Protein AF-A0A2D9SBJ4-F1 (afdb_monomer)

Nearest PDB structures (foldseek):
  6djt-assembly1_A  TM=9.527E-01  e=1.899E-03  Methanocaldococcus jannaschii
  2z2u-assembly1_A  TM=9.234E-01  e=1.781E-03  Methanocaldococcus jannaschii

Foldseek 3Di:
DVPCQPVLVVVLVVCLVVVDQKDKQFWDDCDDPNVVPDDRVSTDALVSSVVSQCSNQVSNVWDFADDDRVRSITMIHNDDDDDDDDDDPDDDPPCPPPDDDDDDDDDDD

pLDDT: mean 92.12, std 8.23, range [60.62, 98.69]

Mean predicted aligned error: 7.8 Å

Structure (mmCIF, N/CA/C/O backbone):
data_AF-A0A2D9SBJ4-F1
#
_entry.id   AF-A0A2D9SBJ4-F1
#
loop_
_atom_site.group_PDB
_atom_site.id
_atom_site.type_symbol
_atom_site.label_atom_id
_atom_site.label_alt_id
_atom_site.label_comp_id
_atom_site.label_asym_id
_atom_site.label_entity_id
_atom_site.label_seq_id
_atom_site.pdbx_PDB_ins_code
_atom_site.Cartn_x
_atom_site.Cartn_y
_atom_site.Cartn_z
_atom_site.occupancy
_atom_site.B_iso_or_equiv
_atom_site.auth_seq_id
_atom_site.auth_comp_id
_atom_site.auth_asym_id
_atom_site.auth_atom_id
_atom_site.pdbx_PDB_model_num
ATOM 1 N N . LYS A 1 1 ? 11.667 -0.976 -1.918 1.00 85.00 1 LYS A N 1
ATOM 2 C CA . LYS A 1 1 ? 12.688 -1.587 -1.033 1.00 85.00 1 LYS A CA 1
ATOM 3 C C . LYS A 1 1 ? 13.869 -0.635 -0.921 1.00 85.00 1 LYS A C 1
ATOM 5 O O . LYS A 1 1 ? 14.203 -0.012 -1.921 1.00 85.00 1 LYS A O 1
ATOM 10 N N . GLY A 1 2 ? 14.444 -0.493 0.276 1.00 89.19 2 GLY A N 1
ATOM 11 C CA . GLY A 1 2 ? 15.571 0.412 0.546 1.00 89.19 2 GLY A CA 1
ATOM 12 C C . GLY A 1 2 ? 15.167 1.852 0.878 1.00 89.19 2 GLY A C 1
ATOM 13 O O . GLY A 1 2 ? 15.850 2.479 1.668 1.00 89.19 2 GLY A O 1
ATOM 14 N N . GLU A 1 3 ? 14.035 2.322 0.342 1.00 90.81 3 GLU A N 1
ATOM 15 C CA . GLU A 1 3 ? 13.554 3.701 0.541 1.00 90.81 3 GLU A CA 1
ATOM 16 C C . GLU A 1 3 ? 12.491 3.816 1.651 1.00 90.81 3 GLU A C 1
ATOM 18 O O . GLU A 1 3 ? 12.739 4.372 2.709 1.00 90.81 3 GLU A O 1
ATOM 23 N N . SER A 1 4 ? 11.286 3.274 1.429 1.00 92.69 4 SER A N 1
ATOM 24 C CA . SER A 1 4 ? 10.120 3.515 2.301 1.00 92.69 4 SER A CA 1
ATOM 25 C C . SER A 1 4 ? 9.702 2.329 3.178 1.00 92.69 4 SER A C 1
ATOM 27 O O . SER A 1 4 ? 8.962 2.494 4.151 1.00 92.69 4 SER A O 1
ATOM 29 N N . LEU A 1 5 ? 10.165 1.116 2.860 1.00 91.75 5 LEU A N 1
ATOM 30 C CA . LEU A 1 5 ? 9.858 -0.066 3.668 1.00 91.75 5 LEU A CA 1
ATOM 31 C C . LEU A 1 5 ? 10.537 0.065 5.033 1.00 91.75 5 LEU A C 1
ATOM 33 O O . LEU A 1 5 ? 11.758 0.127 5.099 1.00 91.75 5 LEU A O 1
ATOM 37 N N . GLY A 1 6 ? 9.747 0.063 6.106 1.00 92.38 6 GLY A N 1
ATOM 38 C CA . GLY A 1 6 ? 10.243 0.239 7.477 1.00 92.38 6 GLY A CA 1
ATOM 39 C C . GLY A 1 6 ? 9.663 1.460 8.189 1.00 92.38 6 GLY A C 1
ATOM 40 O O . GLY A 1 6 ? 9.584 1.490 9.413 1.00 92.38 6 GLY A O 1
ATOM 41 N N . HIS A 1 7 ? 9.164 2.437 7.432 1.00 96.81 7 HIS A N 1
ATOM 42 C CA . HIS A 1 7 ? 8.664 3.708 7.961 1.00 96.81 7 HIS A CA 1
ATOM 43 C C . HIS A 1 7 ? 7.202 3.650 8.440 1.00 96.81 7 HIS A C 1
ATOM 45 O O . HIS A 1 7 ? 6.472 4.635 8.360 1.00 96.81 7 HIS A O 1
ATOM 51 N N . TRP A 1 8 ? 6.735 2.504 8.949 1.00 95.81 8 TRP A N 1
ATOM 52 C CA . TRP A 1 8 ? 5.322 2.296 9.312 1.00 95.81 8 TRP A CA 1
ATOM 53 C C . TRP A 1 8 ? 4.793 3.317 10.330 1.00 95.81 8 TRP A C 1
ATOM 55 O O . TRP A 1 8 ? 3.627 3.685 10.257 1.00 95.81 8 TRP A O 1
ATOM 65 N N . LYS A 1 9 ? 5.630 3.825 11.247 1.00 97.81 9 LYS A N 1
ATOM 66 C CA . LYS A 1 9 ? 5.220 4.868 12.207 1.00 97.81 9 LYS A CA 1
ATOM 67 C C . LYS A 1 9 ? 4.983 6.222 11.533 1.00 97.81 9 LYS A C 1
ATOM 69 O O . LYS A 1 9 ? 4.052 6.929 11.907 1.00 97.81 9 LYS A O 1
ATOM 74 N N . ASP A 1 10 ? 5.804 6.565 10.543 1.00 98.12 10 ASP A N 1
ATOM 75 C CA . ASP A 1 10 ? 5.685 7.825 9.806 1.00 98.12 10 ASP A CA 1
ATOM 76 C C . ASP A 1 10 ? 4.441 7.815 8.914 1.00 98.12 10 ASP A C 1
ATOM 78 O O . ASP A 1 10 ? 3.694 8.793 8.900 1.00 98.12 10 ASP A O 1
ATOM 82 N N . TYR A 1 11 ? 4.180 6.684 8.247 1.00 98.19 11 TYR A N 1
ATOM 83 C CA . TYR A 1 11 ? 2.941 6.462 7.499 1.00 98.19 11 TYR A CA 1
ATOM 84 C C . TYR A 1 11 ? 1.720 6.495 8.419 1.00 98.19 11 TYR A C 1
ATOM 86 O O . TYR A 1 11 ? 0.816 7.289 8.181 1.00 98.19 11 TYR A O 1
ATOM 94 N N . ALA A 1 12 ? 1.737 5.755 9.534 1.00 98.44 12 ALA A N 1
ATOM 95 C CA . ALA A 1 12 ? 0.630 5.748 10.491 1.00 98.44 12 ALA A CA 1
ATOM 96 C C . ALA A 1 12 ? 0.290 7.151 11.009 1.00 98.44 12 ALA A C 1
ATOM 98 O O . ALA A 1 12 ? -0.879 7.482 11.184 1.00 98.44 12 ALA A O 1
ATOM 99 N N . ARG A 1 13 ? 1.295 8.008 11.237 1.00 98.56 13 ARG A N 1
ATOM 100 C CA . ARG A 1 13 ? 1.066 9.404 11.636 1.00 98.56 13 ARG A CA 1
ATOM 101 C C . ARG A 1 13 ? 0.264 10.172 10.584 1.00 98.56 13 ARG A C 1
ATOM 103 O O . ARG A 1 13 ? -0.607 10.947 10.959 1.00 98.56 13 ARG A O 1
ATOM 110 N N . LEU A 1 14 ? 0.570 9.996 9.299 1.00 98.44 14 LEU A N 1
ATOM 111 C CA . LEU A 1 14 ? -0.140 10.664 8.205 1.00 98.44 14 LEU A CA 1
ATOM 112 C C . LEU A 1 14 ? -1.536 10.071 8.001 1.00 98.44 14 LEU A C 1
ATOM 114 O O . LEU A 1 14 ? -2.510 10.815 7.912 1.00 98.44 14 LEU A O 1
ATOM 118 N N . ASP A 1 15 ? -1.640 8.746 8.006 1.00 98.38 15 ASP A N 1
ATOM 119 C CA . ASP A 1 15 ? -2.901 8.035 7.802 1.00 98.38 15 ASP A CA 1
ATOM 120 C C . ASP A 1 15 ? -3.901 8.324 8.929 1.00 98.38 15 ASP A C 1
ATOM 122 O O . ASP A 1 15 ? -5.082 8.519 8.665 1.00 98.38 15 ASP A O 1
ATOM 126 N N . ASN A 1 16 ? -3.439 8.454 10.176 1.00 98.31 16 ASN A N 1
ATOM 127 C CA . ASN A 1 16 ? -4.294 8.839 11.303 1.00 98.31 16 ASN A CA 1
ATOM 128 C C . ASN A 1 16 ? -4.779 10.299 11.231 1.00 98.31 16 ASN A C 1
ATOM 130 O O . ASN A 1 16 ? -5.802 10.617 11.829 1.00 98.31 16 ASN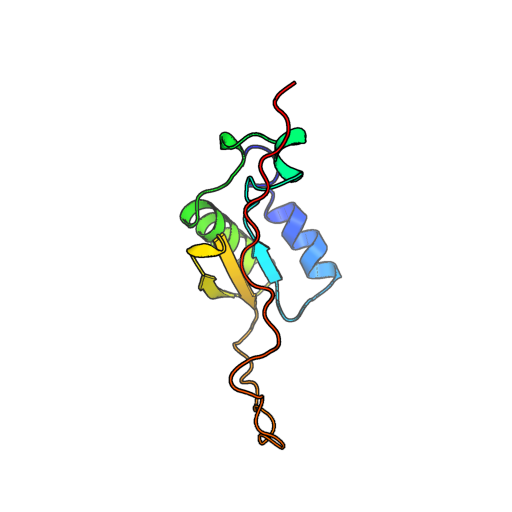 A O 1
ATOM 134 N N . ILE A 1 17 ? -4.073 11.192 10.523 1.00 98.31 17 ILE A N 1
ATOM 135 C CA . ILE A 1 17 ? -4.555 12.563 10.270 1.00 98.31 17 ILE A CA 1
ATOM 136 C C . ILE A 1 17 ? -5.662 12.543 9.213 1.00 98.31 17 ILE A C 1
ATOM 138 O O . ILE A 1 17 ? -6.641 13.274 9.337 1.00 98.31 17 ILE A O 1
ATOM 142 N N . ALA A 1 18 ? -5.491 11.732 8.169 1.00 98.19 18 ALA A N 1
ATOM 143 C CA . ALA A 1 18 ? -6.454 11.630 7.078 1.00 98.19 18 ALA A CA 1
ATOM 144 C C . ALA A 1 18 ? -7.699 10.796 7.439 1.00 98.19 18 ALA A C 1
ATOM 146 O O . ALA A 1 18 ? -8.752 11.021 6.853 1.00 98.19 18 ALA A O 1
ATOM 147 N N . ASP A 1 19 ? -7.562 9.841 8.366 1.00 97.25 19 ASP A N 1
ATOM 148 C CA . ASP A 1 19 ? -8.566 8.842 8.767 1.00 97.25 19 ASP A CA 1
ATOM 149 C C . ASP A 1 19 ? -9.328 8.199 7.584 1.00 97.25 19 ASP A C 1
ATOM 151 O O . ASP A 1 19 ? -10.557 8.239 7.533 1.00 97.25 19 ASP A O 1
ATOM 155 N N . PRO A 1 20 ? -8.631 7.592 6.602 1.00 97.31 20 PRO A N 1
ATOM 156 C CA . PRO A 1 20 ? -9.278 7.050 5.409 1.00 97.31 20 PRO A CA 1
ATOM 157 C C . PRO A 1 20 ? -10.013 5.735 5.698 1.00 97.31 20 PRO A C 1
ATOM 159 O O . PRO A 1 20 ? -9.557 4.924 6.508 1.00 97.31 20 PRO A O 1
ATOM 162 N N . ASP A 1 21 ? -11.095 5.444 4.975 1.00 96.25 21 ASP A N 1
ATOM 163 C CA . ASP A 1 21 ? -11.789 4.149 5.089 1.00 96.25 21 ASP A CA 1
ATOM 164 C C . ASP A 1 21 ? -10.862 2.969 4.755 1.00 96.25 21 ASP A C 1
ATOM 166 O O . ASP A 1 21 ? -1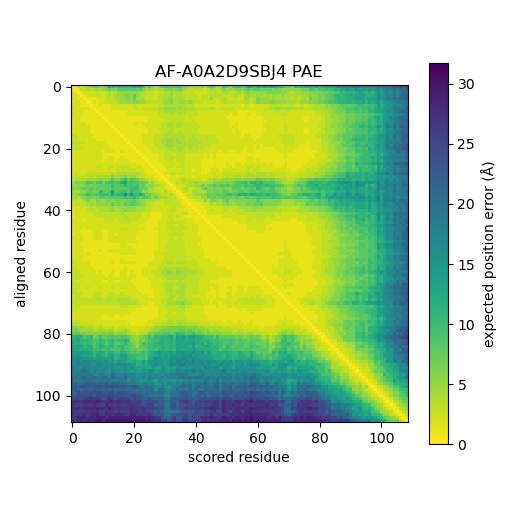0.836 1.956 5.462 1.00 96.25 21 ASP A O 1
ATOM 170 N N . PHE A 1 22 ? -10.042 3.141 3.714 1.00 98.06 22 PHE A N 1
ATOM 171 C CA . PHE A 1 22 ? -9.115 2.134 3.212 1.00 98.06 22 PHE A CA 1
ATOM 172 C C . PHE A 1 22 ? -7.727 2.714 2.946 1.00 98.06 22 PHE A C 1
ATOM 174 O O . PHE A 1 22 ? -7.584 3.861 2.525 1.00 98.06 22 PHE A O 1
ATOM 181 N N . ILE A 1 23 ? -6.704 1.881 3.132 1.00 98.44 23 ILE A N 1
ATOM 182 C CA . ILE A 1 23 ? -5.308 2.171 2.795 1.00 98.44 23 ILE A CA 1
ATOM 183 C C . ILE A 1 23 ? -4.798 1.044 1.892 1.00 98.44 23 ILE A C 1
ATOM 185 O O . ILE A 1 23 ? -4.906 -0.135 2.235 1.00 98.44 23 ILE A O 1
ATOM 189 N N . GLU A 1 24 ? -4.214 1.399 0.746 1.00 98.25 24 GLU A N 1
ATOM 190 C CA . GLU A 1 24 ? -3.535 0.448 -0.138 1.00 98.25 24 GLU A CA 1
ATOM 191 C C . GLU A 1 24 ? -2.020 0.522 0.056 1.00 98.25 24 GLU A C 1
ATOM 193 O O . GLU A 1 24 ? -1.347 1.435 -0.428 1.00 98.25 24 GLU A O 1
ATOM 198 N N . ALA A 1 25 ? -1.455 -0.484 0.717 1.00 97.88 25 ALA A N 1
ATOM 199 C CA . ALA A 1 25 ? -0.011 -0.656 0.753 1.00 97.88 2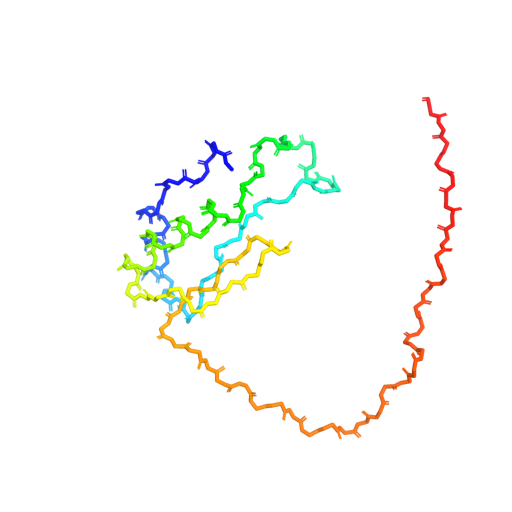5 ALA A CA 1
ATOM 200 C C . ALA A 1 25 ? 0.423 -1.361 -0.536 1.00 97.88 25 ALA A C 1
ATOM 202 O O . ALA A 1 25 ? 0.282 -2.578 -0.669 1.00 97.88 25 ALA A O 1
ATOM 203 N N . LYS A 1 26 ? 0.920 -0.588 -1.507 1.00 97.50 26 LYS A N 1
ATOM 204 C CA . LYS A 1 26 ? 1.267 -1.081 -2.845 1.00 97.50 26 LYS A CA 1
ATOM 205 C C . LYS A 1 26 ? 2.764 -1.018 -3.114 1.00 97.50 26 LYS A C 1
ATOM 207 O O . LYS A 1 26 ? 3.409 0.015 -2.945 1.00 97.50 26 LYS A O 1
ATOM 212 N N . GLY A 1 27 ? 3.317 -2.138 -3.567 1.00 96.25 27 GLY A N 1
ATOM 213 C CA . GLY A 1 27 ? 4.705 -2.237 -3.982 1.00 96.25 27 GLY A CA 1
ATOM 214 C C . GLY A 1 27 ? 4.970 -1.479 -5.281 1.00 96.25 27 GLY A C 1
ATOM 215 O O . GLY A 1 27 ? 4.213 -1.591 -6.244 1.00 96.25 27 GLY A O 1
ATOM 216 N N . TYR A 1 28 ? 6.087 -0.751 -5.325 1.00 95.06 28 TYR A N 1
ATOM 217 C CA . TYR A 1 28 ? 6.654 -0.238 -6.574 1.00 95.06 28 TYR A CA 1
ATOM 218 C C . TYR A 1 28 ? 6.868 -1.385 -7.572 1.00 95.06 28 TYR A C 1
ATOM 220 O O . TYR A 1 28 ? 7.366 -2.439 -7.182 1.00 95.06 28 TYR A O 1
ATOM 228 N N . ILE A 1 29 ? 6.539 -1.168 -8.847 1.00 92.25 29 ILE A N 1
ATOM 229 C CA . ILE A 1 29 ? 6.757 -2.129 -9.934 1.00 92.25 29 ILE A CA 1
ATOM 230 C C . ILE A 1 29 ? 7.705 -1.505 -10.964 1.00 92.25 29 ILE A C 1
ATOM 232 O O . ILE A 1 29 ? 7.495 -0.375 -11.398 1.00 92.25 29 ILE A O 1
ATOM 236 N N . TYR A 1 30 ? 8.733 -2.252 -11.368 1.00 91.00 30 TYR A N 1
ATOM 237 C CA . TYR A 1 30 ? 9.747 -1.812 -12.332 1.00 91.00 30 TYR A CA 1
ATOM 238 C C . TYR A 1 30 ? 9.250 -1.966 -13.785 1.00 91.00 30 TYR A C 1
ATOM 240 O O . TYR A 1 30 ? 9.528 -2.965 -14.448 1.00 91.00 30 TYR A O 1
ATOM 248 N N . VAL A 1 31 ? 8.475 -0.999 -14.290 1.00 87.81 31 VAL A N 1
ATOM 249 C CA . VAL A 1 31 ? 7.896 -1.009 -15.650 1.00 87.81 31 VAL A CA 1
ATOM 250 C C . VAL A 1 31 ? 7.844 0.386 -16.284 1.00 87.81 31 VAL A C 1
ATOM 252 O O . VAL A 1 31 ? 7.599 1.393 -15.623 1.00 87.81 31 VAL A O 1
ATOM 255 N N . GLY A 1 32 ? 8.009 0.447 -17.608 1.00 89.50 32 GLY A N 1
ATOM 256 C CA . GLY A 1 32 ? 7.873 1.687 -18.379 1.00 89.50 32 GLY A CA 1
ATOM 257 C C . GLY A 1 32 ? 8.848 2.777 -17.923 1.00 89.50 32 GLY A C 1
ATOM 258 O O . GLY A 1 32 ? 10.016 2.508 -17.661 1.00 89.50 32 GLY A O 1
ATOM 259 N N . ASN A 1 33 ? 8.363 4.013 -17.791 1.00 85.31 33 ASN A N 1
ATOM 260 C CA . ASN A 1 33 ? 9.194 5.153 -17.390 1.00 85.31 33 ASN A CA 1
ATOM 261 C C . ASN A 1 33 ? 9.688 5.079 -15.932 1.00 85.31 33 ASN A C 1
ATOM 263 O O . ASN A 1 33 ? 10.500 5.895 -15.517 1.00 85.31 33 ASN A O 1
ATOM 267 N N . SER A 1 34 ? 9.215 4.119 -15.130 1.00 84.06 34 SER A N 1
ATOM 268 C CA . SER A 1 34 ? 9.678 3.960 -13.749 1.00 84.06 34 SER A CA 1
ATOM 269 C C . SER A 1 34 ? 11.136 3.493 -13.665 1.00 84.06 34 SER A C 1
ATOM 271 O O . SER A 1 34 ? 11.758 3.619 -12.608 1.00 84.06 34 SER A O 1
ATOM 273 N N . GLN A 1 35 ? 11.663 2.951 -14.766 1.00 88.31 35 GLN A N 1
ATOM 274 C CA . GLN A 1 35 ? 12.975 2.318 -14.849 1.00 88.31 35 GLN A CA 1
ATOM 275 C C . GLN A 1 35 ? 14.147 3.308 -14.850 1.00 88.31 35 GLN A C 1
ATOM 277 O O . GLN A 1 35 ? 15.281 2.899 -14.630 1.00 88.31 35 GLN A O 1
ATOM 282 N N . SER A 1 36 ? 13.888 4.599 -15.078 1.00 86.00 36 SER A N 1
ATOM 283 C CA . SER A 1 36 ? 14.906 5.658 -15.040 1.00 86.00 36 SER A CA 1
ATOM 284 C C . SER A 1 36 ? 15.193 6.190 -13.632 1.00 86.00 36 SER A C 1
ATOM 286 O O . SER A 1 36 ? 16.225 6.820 -13.428 1.00 86.00 36 SER A O 1
ATOM 288 N N . ASN A 1 37 ? 14.302 5.936 -12.666 1.00 84.94 37 ASN A N 1
ATOM 289 C CA . ASN A 1 37 ? 14.390 6.491 -11.310 1.00 84.94 37 ASN A CA 1
ATOM 290 C C . ASN A 1 37 ? 14.862 5.471 -10.265 1.00 84.94 37 ASN A C 1
ATOM 292 O O . ASN A 1 37 ? 15.508 5.838 -9.289 1.00 84.94 37 ASN A O 1
ATOM 296 N N . HIS A 1 38 ? 14.518 4.196 -10.451 1.00 88.94 38 HIS A N 1
ATOM 297 C CA . HIS A 1 38 ? 14.818 3.113 -9.516 1.00 88.94 38 HIS A CA 1
ATOM 298 C C . HIS A 1 38 ? 15.226 1.855 -10.268 1.00 88.94 38 HIS A C 1
ATOM 300 O O . HIS A 1 38 ? 14.914 1.709 -11.448 1.00 88.94 38 HIS A O 1
ATOM 306 N N . THR A 1 39 ? 15.883 0.931 -9.574 1.00 91.19 39 THR A N 1
ATOM 307 C CA . THR A 1 39 ? 16.301 -0.351 -10.139 1.00 91.19 39 THR A CA 1
ATOM 308 C C . THR A 1 39 ? 15.302 -1.461 -9.810 1.00 91.19 39 THR A C 1
ATOM 310 O O . THR A 1 39 ? 14.385 -1.299 -8.995 1.00 91.19 39 THR A O 1
ATOM 313 N N . ILE A 1 40 ? 15.466 -2.623 -10.444 1.00 91.62 40 ILE A N 1
ATOM 314 C CA . ILE A 1 40 ? 14.613 -3.787 -10.183 1.00 91.62 40 ILE A CA 1
ATOM 315 C C . ILE A 1 40 ? 14.744 -4.279 -8.734 1.00 91.62 40 ILE A C 1
ATOM 317 O O . ILE A 1 40 ? 13.768 -4.747 -8.152 1.00 91.62 40 ILE A O 1
ATOM 321 N N . GLU A 1 41 ? 15.905 -4.097 -8.106 1.00 92.62 41 GLU A N 1
ATOM 322 C CA . GLU A 1 41 ? 16.164 -4.438 -6.704 1.00 92.62 41 GLU A CA 1
ATOM 323 C C . GLU A 1 41 ? 15.327 -3.588 -5.735 1.00 92.62 41 GLU A C 1
ATOM 325 O O . GLU A 1 41 ? 15.037 -4.019 -4.615 1.00 92.62 41 GLU A O 1
ATOM 330 N N . ASN A 1 42 ? 14.877 -2.401 -6.159 1.00 94.56 42 ASN A N 1
ATOM 331 C CA . ASN A 1 42 ? 13.971 -1.578 -5.364 1.00 94.56 42 ASN A CA 1
ATOM 332 C C . ASN A 1 42 ? 12.529 -2.114 -5.359 1.00 94.56 42 ASN A C 1
ATOM 334 O O . ASN A 1 42 ? 11.745 -1.702 -4.497 1.00 94.56 42 ASN A O 1
ATOM 338 N N . MET A 1 43 ? 12.154 -3.032 -6.255 1.00 94.88 43 MET A N 1
ATOM 339 C CA . MET A 1 43 ? 10.822 -3.645 -6.271 1.00 94.88 43 MET A CA 1
ATOM 340 C C . MET A 1 43 ? 10.662 -4.623 -5.090 1.00 94.88 43 MET A C 1
ATOM 342 O O . MET A 1 43 ? 11.331 -5.657 -5.057 1.00 94.88 43 MET A O 1
ATOM 346 N N . PRO A 1 44 ? 9.778 -4.342 -4.110 1.00 96.88 44 PRO A N 1
ATOM 347 C CA . PRO A 1 44 ? 9.553 -5.254 -2.992 1.00 96.88 44 PRO A CA 1
ATOM 348 C C . PRO A 1 44 ? 8.888 -6.547 -3.453 1.00 96.88 44 PRO A C 1
ATOM 350 O O . PRO A 1 44 ? 8.080 -6.531 -4.383 1.00 96.88 44 PRO A O 1
ATOM 353 N N . SER A 1 45 ? 9.168 -7.663 -2.783 1.00 97.00 45 SER A N 1
ATOM 354 C CA . SER A 1 45 ? 8.367 -8.880 -2.934 1.00 97.00 45 SER A CA 1
ATOM 355 C C . SER A 1 45 ? 6.954 -8.671 -2.374 1.00 97.00 45 SER A C 1
ATOM 357 O O . SER A 1 45 ? 6.708 -7.760 -1.582 1.00 97.00 45 SER A O 1
ATOM 359 N N . HIS A 1 46 ? 6.006 -9.525 -2.769 1.00 98.06 46 HIS A N 1
ATOM 360 C CA . HIS A 1 46 ? 4.662 -9.482 -2.180 1.00 98.06 46 HIS A CA 1
ATOM 361 C C . HIS A 1 46 ? 4.700 -9.708 -0.666 1.00 98.06 46 HIS A C 1
ATOM 363 O O . HIS A 1 46 ? 4.027 -9.012 0.085 1.00 98.06 46 HIS A O 1
ATOM 369 N N . ASP A 1 47 ? 5.545 -10.626 -0.200 1.00 98.25 47 ASP A N 1
ATOM 370 C CA . ASP A 1 47 ? 5.642 -10.939 1.224 1.00 98.25 47 ASP A CA 1
ATOM 371 C C . ASP A 1 47 ? 6.228 -9.760 2.024 1.00 98.25 47 ASP A C 1
ATOM 373 O O . ASP A 1 47 ? 5.833 -9.534 3.166 1.00 98.25 47 ASP A O 1
ATOM 377 N N . GLU A 1 48 ? 7.095 -8.944 1.414 1.00 98.06 48 GLU A N 1
ATOM 378 C CA . GLU A 1 48 ? 7.579 -7.691 2.010 1.00 98.06 48 GLU A CA 1
ATOM 379 C C . GLU A 1 48 ? 6.476 -6.638 2.126 1.00 98.06 48 GLU A C 1
ATOM 381 O O . GLU A 1 48 ? 6.382 -5.969 3.156 1.00 98.06 48 GLU A O 1
ATOM 386 N N . VAL A 1 49 ? 5.610 -6.522 1.113 1.00 98.25 49 VAL A N 1
ATOM 387 C CA . VAL A 1 49 ? 4.420 -5.657 1.172 1.00 98.25 49 VAL A CA 1
ATOM 388 C C . VAL A 1 49 ? 3.475 -6.133 2.273 1.00 98.25 49 VAL A C 1
ATOM 390 O O . VAL A 1 49 ? 3.016 -5.327 3.083 1.00 98.25 49 VAL A O 1
ATOM 393 N N . MET A 1 50 ? 3.232 -7.440 2.371 1.00 98.56 50 MET A N 1
ATOM 394 C CA . MET A 1 50 ? 2.398 -8.012 3.430 1.00 98.56 50 MET A CA 1
ATOM 395 C C . MET A 1 50 ? 2.999 -7.791 4.819 1.00 98.56 50 MET A C 1
ATOM 397 O O . MET A 1 50 ? 2.277 -7.440 5.749 1.00 98.56 50 MET A O 1
ATOM 401 N N . ASN A 1 51 ? 4.313 -7.958 4.975 1.00 98.31 51 ASN A N 1
ATOM 402 C CA . ASN A 1 51 ? 4.991 -7.697 6.240 1.00 98.31 51 ASN A CA 1
ATOM 403 C C . ASN A 1 51 ? 4.872 -6.221 6.640 1.00 98.31 51 ASN A C 1
ATOM 405 O O . ASN A 1 51 ? 4.521 -5.919 7.778 1.00 98.31 51 ASN A O 1
ATOM 409 N N . PHE A 1 52 ? 5.091 -5.301 5.699 1.00 98.38 52 PHE A N 1
ATOM 410 C CA . PHE A 1 52 ? 4.888 -3.873 5.934 1.00 98.38 52 PHE A CA 1
ATOM 411 C C . PHE A 1 52 ? 3.448 -3.578 6.380 1.00 98.38 52 PHE A C 1
ATOM 413 O O . PHE A 1 52 ? 3.230 -2.924 7.397 1.00 98.38 52 PHE A O 1
ATOM 420 N N . SER A 1 53 ? 2.471 -4.142 5.672 1.00 98.38 53 SER A N 1
ATOM 421 C CA . SER A 1 53 ? 1.043 -3.928 5.928 1.00 98.38 53 SER A CA 1
ATOM 422 C C . SER A 1 53 ? 0.611 -4.427 7.305 1.00 98.38 53 SER A C 1
ATOM 424 O O . SER A 1 53 ? -0.104 -3.726 8.012 1.00 98.38 53 SER A O 1
ATOM 426 N N . ARG A 1 54 ? 1.100 -5.600 7.732 1.00 98.50 54 ARG A N 1
ATOM 427 C CA . ARG A 1 54 ? 0.824 -6.157 9.069 1.00 98.50 54 ARG A CA 1
ATOM 428 C C . ARG A 1 54 ? 1.428 -5.331 10.206 1.00 98.50 54 ARG A C 1
ATOM 430 O O . ARG A 1 54 ? 0.896 -5.366 11.308 1.00 98.50 54 ARG A O 1
ATOM 437 N N . ASN A 1 55 ? 2.512 -4.597 9.951 1.00 98.50 55 ASN A N 1
ATOM 438 C CA . ASN A 1 55 ? 3.093 -3.673 10.928 1.00 98.50 55 ASN A CA 1
ATOM 439 C C . ASN A 1 55 ? 2.360 -2.320 10.947 1.00 98.50 55 ASN A C 1
ATOM 441 O O . ASN A 1 55 ? 2.218 -1.728 12.012 1.00 98.50 55 ASN A O 1
ATOM 445 N N . LEU A 1 56 ? 1.885 -1.837 9.792 1.00 98.56 56 LEU A N 1
ATOM 446 C CA . LEU A 1 56 ? 1.150 -0.573 9.682 1.00 98.56 56 LEU A CA 1
ATOM 447 C C . LEU A 1 56 ? -0.273 -0.669 10.249 1.00 98.56 56 LEU A C 1
ATOM 449 O O . LEU A 1 56 ? -0.660 0.173 11.053 1.00 98.56 56 LEU A O 1
ATOM 453 N N . ALA A 1 57 ? -1.036 -1.693 9.858 1.00 98.56 57 ALA A N 1
ATOM 454 C CA . ALA A 1 57 ? -2.456 -1.846 10.184 1.00 98.56 57 ALA A CA 1
ATOM 455 C C . ALA A 1 57 ? -2.815 -1.608 11.674 1.00 98.56 57 ALA A C 1
ATOM 457 O O . ALA A 1 57 ? -3.675 -0.761 11.939 1.00 98.56 57 ALA A O 1
ATOM 458 N N . PRO A 1 58 ? -2.138 -2.227 12.666 1.00 98.44 58 PRO A N 1
ATOM 459 C CA . PRO A 1 58 ? -2.471 -2.002 14.075 1.00 98.44 58 PRO A CA 1
ATOM 460 C C . PRO A 1 58 ? -2.191 -0.568 14.553 1.00 98.44 58 PRO A C 1
ATOM 462 O O . PRO A 1 58 ? -2.839 -0.100 15.485 1.00 98.44 58 PRO A O 1
ATOM 465 N N . LEU A 1 59 ? -1.262 0.158 13.921 1.00 98.56 59 LEU A N 1
ATOM 466 C CA . LEU A 1 59 ? -0.919 1.542 14.288 1.00 98.56 59 LEU A CA 1
ATOM 467 C C . LEU A 1 59 ? -1.962 2.562 13.825 1.00 98.56 59 LEU A C 1
ATOM 469 O O . LEU A 1 59 ? -1.965 3.702 14.290 1.00 98.56 59 LEU A O 1
ATOM 473 N N . VAL A 1 60 ? -2.832 2.147 12.908 1.00 98.19 60 VAL A N 1
ATOM 474 C CA . VAL A 1 60 ? -3.936 2.948 12.375 1.00 98.19 60 VAL A CA 1
ATOM 475 C C . VAL A 1 60 ? -5.294 2.365 12.773 1.00 98.19 60 VAL A C 1
ATOM 477 O O . VAL A 1 60 ? -6.307 2.702 12.168 1.00 98.19 60 VAL A O 1
ATOM 480 N N . GLY A 1 61 ? -5.338 1.464 13.766 1.00 98.06 61 GLY A N 1
ATOM 481 C CA . GLY A 1 61 ? -6.581 0.868 14.270 1.00 98.06 61 GLY A CA 1
ATOM 482 C C . GLY A 1 61 ? -7.387 0.114 13.205 1.00 98.06 61 GLY A C 1
ATOM 483 O O . GLY A 1 61 ? -8.614 0.200 13.194 1.00 98.06 61 GLY A O 1
ATOM 484 N N . ARG A 1 62 ? -6.702 -0.553 12.270 1.00 98.12 62 ARG A N 1
ATOM 485 C CA . ARG A 1 62 ? -7.283 -1.294 11.137 1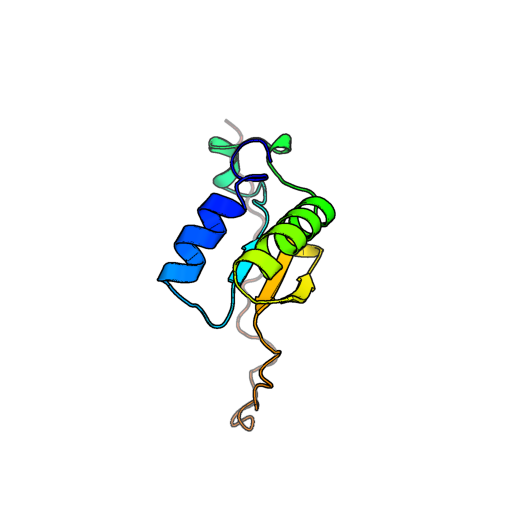.00 98.12 62 ARG A CA 1
ATOM 486 C C . ARG A 1 62 ? -6.649 -2.680 11.028 1.00 98.12 62 ARG A C 1
ATOM 488 O O . ARG A 1 62 ? -5.677 -2.989 11.716 1.00 98.12 62 ARG A O 1
ATOM 495 N N . GLU A 1 63 ? -7.166 -3.496 10.118 1.00 98.50 63 GLU A N 1
ATOM 496 C CA . GLU A 1 63 ? -6.648 -4.828 9.809 1.00 98.50 63 GLU A CA 1
ATOM 497 C C . GLU A 1 63 ? -6.306 -4.962 8.323 1.00 98.50 63 GLU A C 1
ATOM 499 O O . GLU A 1 63 ? -6.767 -4.184 7.487 1.00 98.50 63 GLU A O 1
ATOM 504 N N . VAL A 1 64 ? -5.488 -5.960 7.980 1.00 98.50 64 VAL A N 1
ATOM 505 C CA . VAL A 1 64 ? -5.269 -6.342 6.579 1.00 98.50 64 VAL A CA 1
ATOM 506 C C . VAL A 1 64 ? -6.450 -7.200 6.136 1.00 98.50 64 VAL A C 1
ATOM 508 O O . VAL A 1 64 ? -6.586 -8.338 6.576 1.00 98.50 64 VAL A O 1
ATOM 511 N N . LEU A 1 65 ? -7.291 -6.657 5.261 1.00 98.19 65 LEU A N 1
ATOM 512 C CA . LEU A 1 65 ? -8.553 -7.276 4.853 1.00 98.19 65 LEU A CA 1
ATOM 513 C C . LEU A 1 65 ? -8.404 -8.214 3.648 1.00 98.19 65 LEU A C 1
ATOM 515 O O . LEU A 1 65 ? -9.181 -9.151 3.484 1.00 98.19 65 LEU A O 1
ATOM 519 N N . SER A 1 66 ? -7.449 -7.933 2.759 1.00 97.94 66 SER A N 1
ATOM 520 C CA . SER A 1 66 ? -7.255 -8.664 1.501 1.00 97.94 66 SER A CA 1
ATOM 521 C C . SER A 1 66 ? -5.904 -8.313 0.877 1.00 97.94 66 SER A C 1
ATOM 523 O O . SER A 1 66 ? -5.274 -7.322 1.250 1.00 97.94 66 SER A O 1
ATOM 525 N N . ASP A 1 67 ? -5.471 -9.087 -0.112 1.00 98.50 67 ASP A N 1
ATOM 526 C CA . ASP A 1 67 ? -4.257 -8.828 -0.879 1.00 98.50 67 ASP A CA 1
ATOM 527 C C . ASP A 1 67 ? -4.345 -9.374 -2.312 1.00 98.50 67 ASP A C 1
ATOM 529 O O . ASP A 1 67 ? -5.205 -10.198 -2.642 1.00 98.50 67 ASP A O 1
ATOM 533 N N . ARG A 1 68 ? -3.476 -8.881 -3.200 1.00 98.25 68 ARG A N 1
ATOM 534 C CA . ARG A 1 68 ? -3.327 -9.380 -4.577 1.00 98.25 68 ARG A CA 1
ATOM 535 C C . ARG A 1 68 ? -1.853 -9.469 -4.952 1.00 98.25 68 ARG A C 1
ATOM 537 O O . ARG A 1 68 ? -1.193 -8.443 -5.142 1.00 98.25 68 ARG A O 1
ATOM 544 N N . ARG A 1 69 ? -1.349 -10.699 -5.096 1.00 96.88 69 ARG A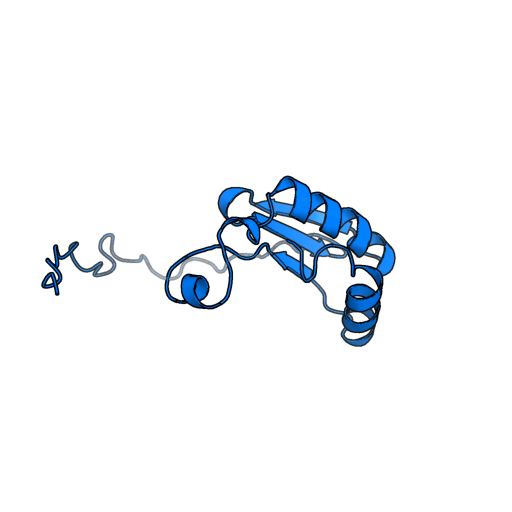 N 1
ATOM 545 C CA . ARG A 1 69 ? 0.074 -10.998 -5.330 1.00 96.88 69 ARG A CA 1
ATOM 546 C C . ARG A 1 69 ? 0.595 -10.424 -6.644 1.00 96.88 69 ARG A C 1
ATOM 548 O O . ARG A 1 69 ? 1.692 -9.873 -6.674 1.00 96.88 69 ARG A O 1
ATOM 555 N N . GLU A 1 70 ? -0.196 -10.495 -7.710 1.00 93.75 70 GLU A N 1
ATOM 556 C CA . GLU A 1 70 ? 0.159 -10.007 -9.049 1.00 93.75 70 GLU A CA 1
ATOM 557 C C . GLU A 1 70 ? 0.360 -8.488 -9.057 1.00 93.75 70 GLU A C 1
ATOM 559 O O . GLU A 1 70 ? 1.217 -7.971 -9.768 1.00 93.75 70 GLU A O 1
ATOM 564 N N . SER A 1 71 ? -0.410 -7.779 -8.227 1.00 94.25 71 SER A N 1
ATOM 565 C CA . SER A 1 71 ? -0.327 -6.324 -8.064 1.00 94.25 71 SER A CA 1
ATOM 566 C C . SER A 1 71 ? 0.573 -5.883 -6.908 1.00 94.25 71 SER A C 1
ATOM 568 O O . SER A 1 71 ? 0.734 -4.680 -6.710 1.00 94.25 71 SER A O 1
ATOM 570 N N . ARG A 1 72 ? 1.142 -6.833 -6.147 1.00 96.62 72 ARG A N 1
ATOM 571 C CA . ARG A 1 72 ? 1.942 -6.598 -4.933 1.00 96.62 72 ARG A CA 1
ATOM 572 C C . ARG A 1 72 ? 1.291 -5.577 -4.003 1.00 96.62 72 ARG A C 1
ATOM 574 O O . ARG A 1 72 ? 1.900 -4.566 -3.659 1.00 96.62 72 ARG A O 1
ATOM 581 N N . VAL A 1 73 ? 0.029 -5.806 -3.658 1.00 98.44 73 VAL A N 1
ATOM 582 C CA . VAL A 1 73 ? -0.776 -4.861 -2.876 1.00 98.44 73 VAL A CA 1
ATOM 583 C C . VAL A 1 73 ? -1.517 -5.572 -1.756 1.00 98.44 73 VAL A C 1
ATOM 585 O O . VAL A 1 73 ? -1.994 -6.694 -1.945 1.00 98.44 73 VAL A O 1
ATOM 588 N N . ALA A 1 74 ? -1.629 -4.897 -0.616 1.00 98.62 74 ALA A N 1
ATOM 589 C CA . ALA A 1 74 ? -2.512 -5.261 0.481 1.00 98.62 74 ALA A CA 1
ATOM 590 C C . ALA A 1 74 ? -3.544 -4.151 0.714 1.00 98.62 74 ALA A C 1
ATOM 592 O O . ALA A 1 74 ? -3.221 -2.964 0.629 1.00 98.62 74 ALA A O 1
ATOM 593 N N . LEU A 1 75 ? -4.770 -4.556 1.032 1.00 98.50 75 LEU A N 1
ATOM 594 C CA . LEU A 1 75 ? -5.857 -3.679 1.440 1.00 98.50 75 LEU A CA 1
ATOM 595 C C . LEU A 1 75 ? -5.941 -3.670 2.967 1.00 98.50 75 LEU A C 1
ATOM 597 O O . LEU A 1 75 ? -6.114 -4.723 3.582 1.00 98.50 75 LEU A O 1
ATOM 601 N N . ILE A 1 76 ? -5.844 -2.487 3.564 1.00 98.69 76 ILE A N 1
ATOM 602 C CA . ILE A 1 76 ? -5.980 -2.262 5.004 1.00 98.69 76 ILE A CA 1
ATOM 603 C C . ILE A 1 76 ? -7.261 -1.461 5.248 1.00 98.69 76 ILE A C 1
ATOM 605 O O . ILE A 1 76 ? -7.503 -0.469 4.564 1.00 98.69 76 ILE A O 1
ATOM 609 N N . GLY A 1 77 ? -8.074 -1.864 6.222 1.00 98.25 77 GLY A N 1
ATOM 610 C CA . GLY A 1 77 ? -9.331 -1.188 6.552 1.00 98.25 77 GLY A CA 1
ATOM 611 C C . GLY A 1 77 ? -9.962 -1.720 7.835 1.00 98.25 77 GLY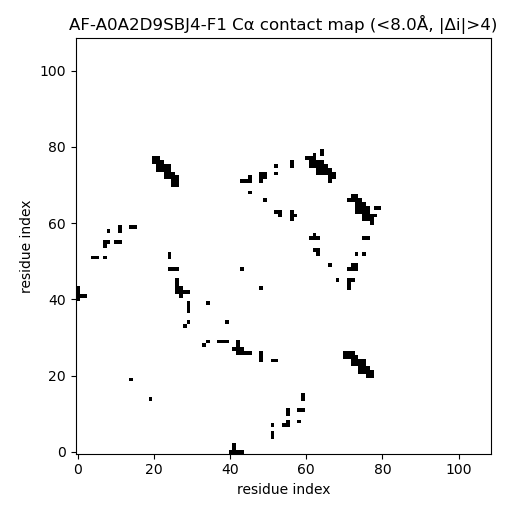 A C 1
ATOM 612 O O . GLY A 1 77 ? -9.416 -2.615 8.479 1.00 98.25 77 GLY A O 1
ATOM 613 N N . LYS A 1 78 ? -11.103 -1.145 8.227 1.00 97.31 78 LYS A N 1
ATOM 614 C CA . LYS A 1 78 ? -11.863 -1.593 9.411 1.00 97.31 78 LYS A CA 1
ATOM 615 C C . LYS A 1 78 ? -12.721 -2.819 9.102 1.00 97.31 78 LYS A C 1
ATOM 617 O O . LYS A 1 78 ? -12.826 -3.723 9.920 1.00 97.31 78 LYS A O 1
ATOM 622 N N . GLU A 1 79 ? -13.313 -2.848 7.912 1.00 96.00 79 GLU A N 1
ATOM 623 C CA . GLU A 1 79 ? -14.181 -3.926 7.451 1.00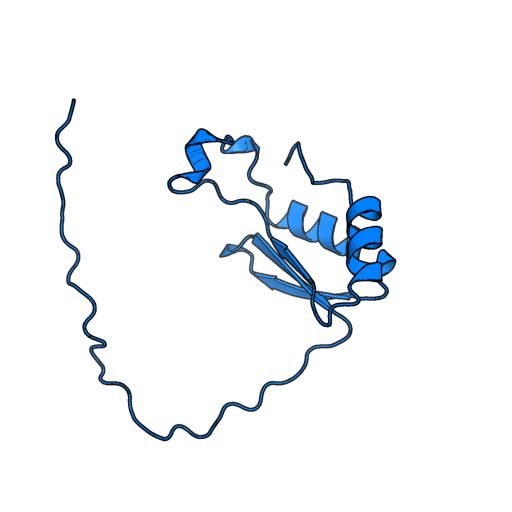 96.00 79 GLU A CA 1
ATOM 624 C C . GLU A 1 79 ? -14.246 -3.963 5.921 1.00 96.00 79 GLU A C 1
ATOM 626 O O . GLU A 1 79 ? -13.941 -2.981 5.241 1.00 96.00 79 GLU A O 1
ATOM 631 N N . MET A 1 80 ? -14.665 -5.100 5.366 1.00 94.06 80 MET A N 1
ATOM 632 C CA . MET A 1 80 ? -14.994 -5.195 3.947 1.00 94.06 80 MET A CA 1
ATOM 633 C C . MET A 1 80 ? -16.409 -4.674 3.716 1.00 94.06 80 MET A C 1
ATOM 635 O O . MET A 1 80 ? -17.374 -5.292 4.158 1.00 94.06 80 MET A O 1
ATOM 639 N N . ILE A 1 81 ? -16.537 -3.576 2.972 1.00 89.31 81 ILE A N 1
ATOM 640 C CA . ILE A 1 81 ? -17.841 -3.009 2.619 1.00 89.31 81 ILE A CA 1
ATOM 641 C C . ILE A 1 81 ? -18.362 -3.712 1.352 1.00 89.31 81 ILE A C 1
ATOM 643 O O . ILE A 1 81 ? -17.747 -3.584 0.287 1.00 89.31 81 ILE A O 1
ATOM 647 N N . PRO A 1 82 ? -19.476 -4.465 1.417 1.00 87.00 82 PRO A N 1
ATOM 648 C CA . PRO A 1 82 ? -20.048 -5.103 0.241 1.00 87.00 82 PRO A CA 1
ATOM 649 C C . PRO A 1 82 ? -20.622 -4.048 -0.710 1.00 87.00 82 PRO A C 1
ATOM 651 O O . PRO A 1 82 ? -21.486 -3.252 -0.344 1.00 87.00 82 PRO A O 1
ATOM 654 N N . VAL A 1 83 ? -20.171 -4.066 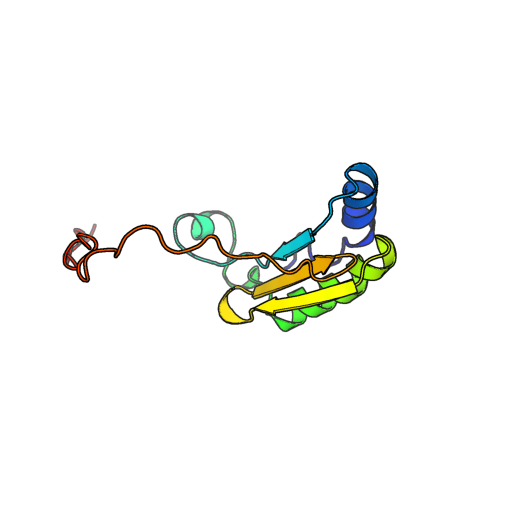-1.963 1.00 87.31 83 VAL A N 1
ATOM 655 C CA . VAL A 1 83 ? -20.721 -3.203 -3.012 1.00 87.31 83 VAL A CA 1
ATOM 656 C C . VAL A 1 83 ? -21.897 -3.914 -3.669 1.00 87.31 83 VAL A C 1
ATOM 658 O O . VAL A 1 83 ? -21.747 -5.000 -4.231 1.00 87.31 83 VAL A O 1
ATOM 661 N N . THR A 1 84 ? -23.071 -3.283 -3.644 1.00 91.25 84 THR A N 1
ATOM 662 C CA . THR A 1 84 ? -24.198 -3.730 -4.469 1.00 91.25 84 THR A CA 1
ATOM 663 C C . THR A 1 84 ? -23.969 -3.233 -5.888 1.00 91.25 84 THR A C 1
ATOM 665 O O . THR A 1 84 ? -23.992 -2.028 -6.143 1.00 91.25 84 THR A O 1
ATOM 668 N N . LEU A 1 85 ? -23.713 -4.155 -6.815 1.00 90.00 85 LEU A N 1
ATOM 669 C CA . LEU A 1 85 ? -23.566 -3.795 -8.220 1.00 90.00 85 LEU A CA 1
ATOM 670 C C . LEU A 1 85 ? -24.915 -3.308 -8.772 1.00 90.00 85 LEU A C 1
ATOM 672 O O . LEU A 1 85 ? -25.94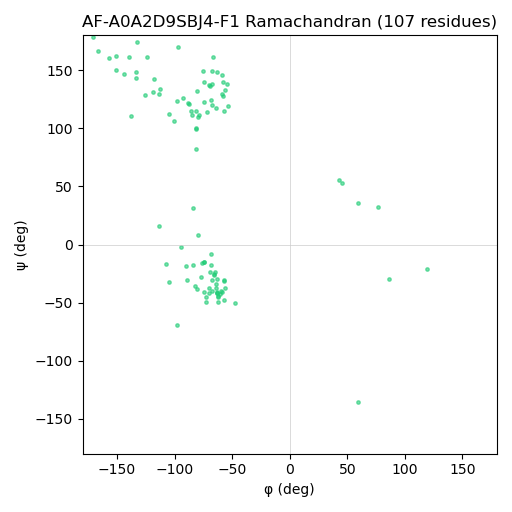6 -3.922 -8.483 1.00 90.00 85 LEU A O 1
ATOM 676 N N . PRO A 1 86 ? -24.932 -2.232 -9.576 1.00 91.06 86 PRO A N 1
ATOM 677 C CA . PRO A 1 86 ? -26.157 -1.787 -10.216 1.00 91.06 86 PRO A CA 1
ATOM 678 C C . PRO A 1 86 ? -26.664 -2.860 -11.182 1.00 91.06 86 PRO A C 1
ATOM 680 O O . PRO A 1 86 ? -25.881 -3.576 -11.815 1.00 91.06 86 PRO A O 1
ATOM 683 N N . THR A 1 87 ? -27.985 -2.938 -11.345 1.00 92.56 87 THR A N 1
ATOM 684 C CA . THR A 1 87 ? -28.586 -3.798 -12.364 1.00 92.56 87 THR A CA 1
ATOM 685 C C . THR A 1 87 ? -28.046 -3.403 -13.731 1.00 92.56 87 THR A C 1
ATOM 687 O O . THR A 1 87 ? -28.087 -2.236 -14.126 1.00 92.56 87 THR A O 1
ATOM 690 N N . LYS A 1 88 ? -27.534 -4.386 -14.468 1.00 91.62 88 LYS A N 1
ATOM 691 C CA . LYS A 1 88 ? -27.049 -4.192 -15.831 1.00 91.62 88 LYS A CA 1
ATOM 692 C C . LYS A 1 88 ? -28.175 -3.622 -16.703 1.00 91.62 88 LYS A C 1
ATOM 694 O O . LYS A 1 88 ? -29.164 -4.300 -16.950 1.00 91.62 88 LYS A O 1
ATOM 699 N N . ILE A 1 89 ? -28.008 -2.389 -17.183 1.00 93.50 89 ILE A N 1
ATOM 700 C CA . ILE A 1 89 ? -29.000 -1.711 -18.039 1.00 93.50 89 ILE A CA 1
ATOM 701 C C . ILE A 1 89 ? -28.793 -1.964 -19.537 1.00 93.50 89 ILE A C 1
ATOM 703 O O . ILE A 1 89 ? -29.691 -1.698 -20.332 1.00 93.50 89 ILE A O 1
ATOM 707 N N . ARG A 1 90 ? -27.599 -2.417 -19.942 1.00 91.00 90 ARG A N 1
ATOM 708 C CA . ARG A 1 90 ? -27.220 -2.658 -21.342 1.00 91.00 90 ARG A CA 1
ATOM 709 C C . ARG A 1 90 ? -26.175 -3.761 -21.439 1.00 91.00 90 ARG A C 1
ATOM 711 O O . ARG A 1 90 ? -25.337 -3.910 -20.549 1.00 91.00 90 ARG A O 1
ATOM 718 N N . ASP A 1 91 ? -26.189 -4.488 -22.547 1.00 90.69 91 ASP A N 1
ATOM 719 C CA . ASP A 1 91 ? -25.096 -5.371 -22.939 1.00 90.69 91 ASP A CA 1
ATOM 720 C C . ASP A 1 91 ? -23.974 -4.568 -23.600 1.00 90.69 91 ASP A C 1
ATOM 722 O O . ASP A 1 91 ? -24.217 -3.745 -24.482 1.00 90.69 91 ASP A O 1
ATOM 726 N N . LEU A 1 92 ? -22.734 -4.806 -23.166 1.00 87.50 92 LEU A N 1
ATOM 727 C CA . LEU A 1 92 ? -21.564 -4.346 -23.906 1.00 87.50 92 LEU A CA 1
ATOM 728 C C . LEU A 1 92 ? -21.384 -5.249 -25.137 1.00 87.50 92 LEU A C 1
ATOM 730 O O . LEU A 1 92 ? -21.564 -6.468 -25.021 1.00 87.50 92 LEU A O 1
ATOM 734 N N . PRO A 1 93 ? -21.030 -4.691 -26.308 1.00 88.56 93 PRO A N 1
ATOM 735 C CA . PRO A 1 93 ? -20.685 -5.501 -27.468 1.00 88.56 93 PRO A CA 1
ATOM 736 C C . PRO A 1 93 ? -19.500 -6.416 -27.133 1.00 88.56 93 PRO A C 1
ATOM 738 O O . PRO A 1 93 ? -18.608 -6.045 -26.371 1.00 88.56 93 PRO A O 1
ATOM 741 N N . LYS A 1 94 ? -19.488 -7.626 -27.710 1.00 85.44 94 LYS A N 1
ATOM 742 C CA . LYS A 1 94 ? -18.393 -8.599 -27.509 1.00 85.44 94 LYS A CA 1
ATOM 743 C C . LYS A 1 94 ? -17.031 -8.030 -27.914 1.00 85.44 94 LYS A C 1
ATOM 745 O O . LYS A 1 94 ? -16.014 -8.418 -27.352 1.00 85.44 94 LYS A O 1
ATOM 750 N N . ASP A 1 95 ? -17.043 -7.132 -28.891 1.00 88.12 95 ASP A N 1
ATOM 751 C CA . ASP A 1 95 ? -15.898 -6.339 -29.299 1.00 88.12 95 ASP A CA 1
ATOM 752 C C . ASP A 1 95 ? -16.071 -4.909 -28.778 1.00 88.12 95 ASP A C 1
ATOM 754 O O . ASP A 1 95 ? -16.965 -4.179 -29.206 1.00 88.12 95 ASP A O 1
ATOM 758 N N . LEU A 1 96 ? -15.211 -4.526 -27.836 1.00 84.62 96 LEU A N 1
ATOM 759 C CA . LEU A 1 96 ? -15.134 -3.178 -27.268 1.00 84.62 96 LEU A CA 1
ATOM 760 C C . LEU A 1 96 ? -14.366 -2.198 -28.178 1.00 84.62 96 LEU A C 1
ATOM 762 O O . LEU A 1 96 ? -14.064 -1.084 -27.757 1.00 84.62 96 LEU A O 1
ATOM 766 N N . GLY A 1 97 ? -14.015 -2.609 -29.402 1.00 81.88 97 GLY A N 1
ATOM 767 C CA . GLY A 1 97 ? -13.152 -1.847 -30.298 1.00 81.88 97 GLY A CA 1
ATOM 768 C C . GLY A 1 97 ? -11.683 -1.940 -29.892 1.00 81.88 97 GLY A C 1
ATOM 769 O O . GLY A 1 97 ? -10.937 -0.974 -30.058 1.00 81.88 97 GLY A O 1
ATOM 770 N N . ILE A 1 98 ? -11.258 -3.080 -29.328 1.00 82.12 98 ILE A N 1
ATOM 771 C CA . ILE A 1 98 ? -9.855 -3.268 -28.942 1.00 82.12 98 ILE A CA 1
ATOM 772 C C . ILE A 1 98 ? -9.009 -3.237 -30.213 1.00 82.12 98 ILE A C 1
ATOM 774 O O . ILE A 1 98 ? -9.151 -4.080 -31.102 1.00 82.12 98 ILE A O 1
ATOM 778 N N . ALA A 1 99 ? -8.117 -2.250 -30.299 1.00 79.75 99 ALA A N 1
ATOM 779 C CA . ALA A 1 99 ? -7.207 -2.123 -31.423 1.00 79.75 99 ALA A CA 1
ATOM 780 C C . ALA A 1 99 ? -6.385 -3.411 -31.575 1.00 79.75 99 ALA A C 1
ATOM 782 O O . ALA A 1 99 ? -5.831 -3.936 -30.606 1.00 79.75 99 ALA A O 1
ATOM 783 N N . LYS A 1 100 ? -6.295 -3.923 -32.808 1.00 82.19 100 LYS A N 1
ATOM 784 C CA . LYS A 1 100 ? -5.466 -5.097 -33.100 1.00 82.19 100 LYS A CA 1
ATOM 785 C C . LYS A 1 100 ? -4.015 -4.805 -32.690 1.00 82.19 100 LYS A C 1
ATOM 787 O O . LYS A 1 100 ? -3.546 -3.697 -32.964 1.00 82.19 100 LYS A O 1
ATOM 792 N N . PRO A 1 101 ? -3.292 -5.769 -32.088 1.00 77.50 101 PRO A N 1
ATOM 793 C CA . PRO A 1 101 ? -1.889 -5.585 -31.740 1.00 77.50 101 PRO A CA 1
ATOM 794 C C . PRO A 1 101 ? -1.097 -5.143 -32.973 1.00 77.50 101 PRO A C 1
ATOM 796 O O . PRO A 1 101 ? -1.049 -5.860 -33.974 1.00 77.50 101 PRO A O 1
ATOM 799 N N . GLN A 1 102 ? -0.493 -3.960 -32.915 1.00 79.19 102 GLN A N 1
ATOM 800 C CA . GLN A 1 102 ? 0.400 -3.482 -33.964 1.00 79.19 102 GLN A CA 1
ATOM 801 C C . GLN A 1 102 ? 1.830 -3.880 -33.599 1.00 79.19 102 GLN A C 1
ATOM 803 O O . GLN A 1 102 ? 2.305 -3.595 -32.500 1.00 79.19 102 GLN A O 1
ATOM 808 N N . LYS A 1 103 ? 2.526 -4.563 -34.513 1.00 72.19 103 LYS A N 1
ATOM 809 C CA . LYS A 1 103 ? 3.966 -4.800 -34.379 1.00 72.19 103 LYS A CA 1
ATOM 810 C C . LYS A 1 103 ? 4.698 -3.551 -34.852 1.00 72.19 103 LYS A C 1
ATOM 812 O O . LYS A 1 103 ? 4.865 -3.358 -36.051 1.00 72.19 103 LYS A O 1
ATOM 817 N N . PHE A 1 104 ? 5.140 -2.723 -33.917 1.00 73.94 104 PHE A N 1
ATOM 818 C CA . PHE A 1 104 ? 6.084 -1.653 -34.217 1.00 73.94 104 PHE A CA 1
ATOM 819 C C . PHE A 1 104 ? 7.508 -2.206 -34.113 1.00 73.94 104 PHE A C 1
ATOM 821 O O . PHE A 1 104 ? 7.899 -2.694 -33.054 1.00 73.94 104 PHE A O 1
ATOM 828 N N . SER A 1 105 ? 8.291 -2.142 -35.194 1.00 74.00 105 SER A N 1
ATOM 829 C CA . SER A 1 105 ? 9.749 -2.231 -35.078 1.00 74.00 105 SER A CA 1
ATOM 830 C C . SER A 1 105 ? 10.271 -0.833 -34.781 1.00 74.00 105 SER A C 1
ATOM 832 O O . SER A 1 105 ? 10.177 0.055 -35.630 1.00 74.00 105 SER A O 1
ATOM 834 N N . LEU A 1 106 ? 10.791 -0.624 -33.577 1.00 70.50 106 LEU A N 1
ATOM 835 C CA . LEU A 1 106 ? 11.500 0.612 -33.277 1.00 70.50 106 LEU A CA 1
ATOM 836 C C . LEU A 1 106 ? 12.824 0.614 -34.062 1.00 70.50 106 LEU A C 1
ATOM 838 O O . LEU A 1 106 ? 13.482 -0.430 -34.110 1.00 70.50 106 LEU A O 1
ATOM 842 N N . PRO A 1 107 ? 13.211 1.735 -34.697 1.00 63.25 107 PRO A N 1
ATOM 843 C CA . PRO A 1 107 ? 14.526 1.846 -35.312 1.00 63.25 107 PRO A CA 1
ATOM 844 C C . PRO A 1 107 ? 15.595 1.630 -34.237 1.00 63.25 107 PRO A C 1
ATOM 846 O O . PRO A 1 107 ? 15.531 2.229 -33.163 1.00 63.25 107 PRO A O 1
ATOM 849 N N . GLN A 1 108 ? 16.550 0.745 -34.514 1.00 65.06 108 GLN A N 1
ATOM 850 C CA . GLN A 1 108 ? 17.749 0.620 -33.691 1.00 65.06 108 GLN A CA 1
ATOM 851 C C . GLN A 1 108 ? 18.651 1.816 -34.009 1.00 65.06 108 GLN A C 1
ATOM 853 O O . GLN A 1 108 ? 18.964 2.046 -35.178 1.00 65.06 108 GLN A O 1
ATOM 858 N N . ILE A 1 109 ? 18.989 2.590 -32.975 1.00 60.62 109 ILE A N 1
ATOM 859 C CA . ILE A 1 109 ? 20.048 3.608 -33.010 1.00 60.62 109 ILE A CA 1
ATOM 860 C C . ILE A 1 109 ? 21.354 2.922 -32.625 1.00 60.62 109 ILE A C 1
ATOM 862 O O . ILE A 1 109 ? 21.315 2.145 -31.642 1.00 60.62 109 ILE A O 1
#

Solvent-accessible surface area (backbone atoms only — not comparable to full-atom values): 6968 Å² total; per-residue (Å²): 65,92,75,65,74,84,48,40,67,63,50,25,57,53,48,61,73,67,63,62,75,64,47,76,47,63,42,60,69,76,52,78,82,47,54,82,83,49,57,69,82,34,36,46,54,45,69,54,34,49,52,50,40,67,62,25,21,65,67,55,76,28,38,76,77,49,72,40,71,95,65,22,31,33,37,28,23,79,70,89,81,86,78,83,76,76,81,83,88,70,83,77,64,96,69,84,72,75,75,75,90,75,88,78,81,75,84,85,127

Secondary structure (DSSP, 8-state):
--SSTT-HHHHHHHHHHH--SEEEEE-----GGGGGTS-GGGS--HHHHHHHHHHHGGGGT-EEEEEETTTTEEEEESS-----PPP--SPPPS---PPPPP---PPP-

Sequence (109 aa):
KGESLGHWKDYARLDNIADPDFIEAKGYIYVGNSQSNHTIENMPSHDEVMNFSRNLAPLVGREVLSDRRESRVALIGKEMIPVTLPTKIRDLPKDLGIAKPQKFSLPQI

Radius of gyration: 19.31 Å; Cα contacts (8 Å, |Δi|>4): 114; chains: 1; bounding box: 49×24×50 Å